Protein AF-A0A971HJF1-F1 (afdb_monomer)

Structure (mmCIF, N/CA/C/O backbone):
data_AF-A0A971HJF1-F1
#
_entry.id   AF-A0A971HJF1-F1
#
loop_
_atom_site.group_PDB
_atom_site.id
_atom_site.type_symbol
_atom_site.label_atom_id
_atom_site.label_alt_id
_atom_site.label_comp_id
_atom_site.label_asym_id
_atom_site.label_entity_id
_atom_site.label_seq_id
_atom_site.pdbx_PDB_ins_code
_atom_site.Cartn_x
_atom_site.Cartn_y
_atom_site.Cartn_z
_atom_site.occupancy
_atom_site.B_iso_or_equiv
_atom_site.auth_seq_id
_atom_site.auth_comp_id
_atom_site.auth_asym_id
_atom_site.auth_atom_id
_atom_site.pdbx_PDB_model_num
ATOM 1 N N . MET A 1 1 ? 10.912 12.683 -16.834 1.00 56.59 1 MET A N 1
ATOM 2 C CA . MET A 1 1 ? 11.715 11.526 -16.380 1.00 56.59 1 MET A CA 1
ATOM 3 C C . MET A 1 1 ? 10.830 10.285 -16.364 1.00 56.59 1 MET A C 1
ATOM 5 O O . MET A 1 1 ? 9.789 10.341 -15.712 1.00 56.59 1 MET A O 1
ATOM 9 N N . PRO A 1 2 ? 11.177 9.216 -17.102 1.00 68.69 2 PRO A N 1
ATOM 10 C CA . PRO A 1 2 ? 10.443 7.954 -17.049 1.00 68.69 2 PRO A CA 1
ATOM 11 C C . PRO A 1 2 ? 10.574 7.349 -15.647 1.00 68.69 2 PRO A C 1
ATOM 13 O O . PRO A 1 2 ? 11.665 7.289 -15.089 1.00 68.69 2 PRO A O 1
ATOM 16 N N . GLY A 1 3 ? 9.455 6.955 -15.053 1.00 70.69 3 GLY A N 1
ATOM 17 C CA . GLY A 1 3 ? 9.396 6.378 -13.713 1.00 70.69 3 GLY A CA 1
ATOM 18 C C . GLY A 1 3 ? 8.043 5.714 -13.512 1.00 70.69 3 GLY A C 1
ATOM 19 O O . GLY A 1 3 ? 7.063 6.133 -14.126 1.00 70.69 3 GLY A O 1
ATOM 20 N N . THR A 1 4 ? 7.997 4.680 -12.680 1.00 81.56 4 THR A N 1
ATOM 21 C CA . THR A 1 4 ? 6.758 3.955 -12.397 1.00 81.56 4 THR A CA 1
ATOM 22 C C . THR A 1 4 ? 5.905 4.785 -11.450 1.00 81.56 4 THR A C 1
ATOM 24 O O . THR A 1 4 ? 6.385 5.222 -10.401 1.00 81.56 4 THR A O 1
ATOM 27 N N . LEU A 1 5 ? 4.644 5.001 -11.812 1.00 86.00 5 LEU A N 1
ATOM 28 C CA . LEU A 1 5 ? 3.662 5.579 -10.909 1.00 86.00 5 LEU A CA 1
ATOM 29 C C . LEU A 1 5 ? 3.006 4.453 -10.115 1.00 86.00 5 LEU A C 1
ATOM 31 O O . LEU A 1 5 ? 2.489 3.493 -10.682 1.00 86.00 5 LEU A O 1
ATOM 35 N N . LEU A 1 6 ? 3.057 4.567 -8.794 1.00 85.69 6 LEU A N 1
ATOM 36 C CA . LEU A 1 6 ? 2.400 3.650 -7.878 1.00 85.69 6 LEU A CA 1
ATOM 37 C C . LEU A 1 6 ? 1.264 4.396 -7.197 1.00 85.69 6 LEU A C 1
ATOM 39 O O . LEU A 1 6 ? 1.484 5.433 -6.570 1.00 85.69 6 LEU A O 1
ATOM 43 N N . ARG A 1 7 ? 0.060 3.852 -7.306 1.00 88.75 7 ARG A N 1
ATOM 44 C CA . ARG A 1 7 ? -1.087 4.267 -6.512 1.00 88.75 7 ARG A CA 1
ATOM 45 C C . ARG A 1 7 ? -1.209 3.310 -5.339 1.00 88.75 7 ARG A C 1
ATOM 47 O O . ARG A 1 7 ? -1.450 2.124 -5.529 1.00 88.75 7 ARG A O 1
ATOM 54 N N . ILE A 1 8 ? -1.009 3.831 -4.139 1.00 88.81 8 ILE A N 1
ATOM 55 C CA . ILE A 1 8 ? -1.046 3.088 -2.885 1.00 88.81 8 ILE A CA 1
ATOM 56 C C . ILE A 1 8 ? -2.278 3.547 -2.114 1.00 88.81 8 ILE A C 1
ATOM 58 O O . ILE A 1 8 ? -2.430 4.736 -1.843 1.00 88.81 8 ILE A O 1
ATOM 62 N N . PHE A 1 9 ? -3.143 2.618 -1.742 1.00 91.19 9 PHE A N 1
ATOM 63 C CA . PHE A 1 9 ? -4.243 2.866 -0.822 1.00 91.19 9 PHE A CA 1
ATOM 64 C C . PHE A 1 9 ? -3.918 2.235 0.525 1.00 91.19 9 PHE A C 1
ATOM 66 O O . PHE A 1 9 ? -3.536 1.068 0.582 1.00 91.19 9 PHE A O 1
ATOM 73 N N . ILE A 1 10 ? -4.081 3.003 1.595 1.00 90.75 10 ILE A N 1
ATOM 74 C CA . ILE A 1 10 ? -3.887 2.557 2.973 1.00 90.75 10 ILE A CA 1
ATOM 75 C C . ILE A 1 10 ? -5.222 2.776 3.696 1.00 90.75 10 ILE A C 1
ATOM 77 O O . ILE A 1 10 ? -5.743 3.896 3.649 1.00 90.75 10 ILE A O 1
ATOM 81 N N . PRO A 1 11 ? -5.799 1.743 4.333 1.00 90.50 11 PRO A N 1
ATOM 82 C CA . PRO A 1 11 ? -7.066 1.876 5.038 1.00 90.50 11 PRO A CA 1
ATOM 83 C C . PRO A 1 11 ? -6.917 2.692 6.330 1.00 90.50 11 PRO A C 1
ATOM 85 O O . PRO A 1 11 ? -5.815 2.908 6.836 1.00 90.50 11 PRO A O 1
ATOM 88 N N . ALA A 1 12 ? -8.048 3.139 6.874 1.00 91.81 12 ALA A N 1
ATOM 89 C CA . ALA A 1 12 ? -8.087 3.831 8.157 1.00 91.81 12 ALA A CA 1
ATOM 90 C C . ALA A 1 12 ? -7.570 2.937 9.297 1.00 91.81 12 ALA A C 1
ATOM 92 O O . ALA A 1 12 ? -7.887 1.750 9.360 1.00 91.81 12 ALA A O 1
ATOM 93 N N . GLY A 1 13 ? -6.781 3.518 10.198 1.00 88.50 13 GLY A N 1
ATOM 94 C CA . GLY A 1 13 ? -6.164 2.830 11.332 1.00 88.50 13 GLY A CA 1
ATOM 95 C C . GLY A 1 13 ? -4.917 2.010 10.990 1.00 88.50 13 GLY A C 1
ATOM 96 O O . GLY A 1 13 ? -4.348 1.399 11.892 1.00 88.50 13 GLY A O 1
ATOM 97 N N . ALA A 1 14 ? -4.465 1.992 9.731 1.00 88.06 14 ALA A N 1
ATOM 98 C CA . ALA A 1 14 ? -3.260 1.264 9.349 1.00 88.06 14 ALA A CA 1
ATOM 99 C C . ALA A 1 14 ? -1.996 2.119 9.495 1.00 88.06 14 ALA A C 1
ATOM 101 O O . ALA A 1 14 ? -1.968 3.307 9.158 1.00 88.06 14 ALA A O 1
ATOM 102 N N . VAL A 1 15 ? -0.931 1.468 9.958 1.00 87.56 15 VAL A N 1
ATOM 103 C CA . VAL A 1 15 ? 0.430 2.001 9.972 1.00 87.56 15 VAL A CA 1
ATOM 104 C C . VAL A 1 15 ? 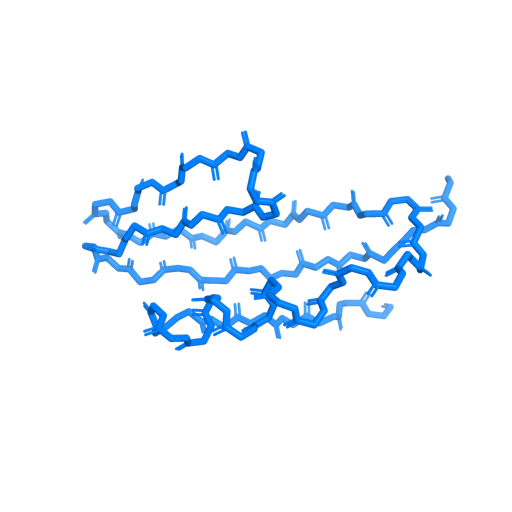1.280 1.106 9.085 1.00 87.56 15 VAL A C 1
ATOM 106 O O . VAL A 1 15 ? 1.334 -0.105 9.299 1.00 87.56 15 VAL A O 1
ATOM 109 N N . ILE A 1 16 ? 1.920 1.689 8.074 1.00 84.94 16 ILE A N 1
ATOM 110 C CA . ILE A 1 16 ? 2.821 0.962 7.179 1.00 84.94 16 ILE A CA 1
ATOM 111 C C . ILE A 1 16 ? 4.217 1.548 7.230 1.00 84.94 16 ILE A C 1
ATOM 113 O O . ILE A 1 16 ? 4.397 2.761 7.323 1.00 84.94 16 ILE A O 1
ATOM 117 N N . ASN A 1 17 ? 5.209 0.680 7.088 1.00 82.06 17 ASN A N 1
ATOM 118 C CA . ASN A 1 17 ? 6.574 1.107 6.863 1.00 82.06 17 ASN A CA 1
ATOM 119 C C . ASN A 1 17 ? 6.871 1.054 5.359 1.00 82.06 17 ASN A C 1
ATOM 121 O O . ASN A 1 17 ? 6.864 -0.009 4.742 1.00 82.06 17 ASN A O 1
ATOM 125 N N . LEU A 1 18 ? 7.086 2.217 4.755 1.00 76.69 18 LEU A N 1
ATOM 126 C CA . LEU A 1 18 ? 7.363 2.371 3.339 1.00 76.69 18 LEU A CA 1
ATOM 127 C C . LEU A 1 18 ? 8.877 2.267 3.107 1.00 76.69 18 LEU A C 1
ATOM 129 O O . LEU A 1 18 ? 9.632 3.197 3.399 1.00 76.69 18 LEU A O 1
ATOM 133 N N . LEU A 1 19 ? 9.317 1.129 2.556 1.00 74.25 19 LEU A N 1
ATOM 134 C CA . LEU A 1 19 ? 10.711 0.867 2.159 1.00 74.25 19 LEU A CA 1
ATOM 135 C C . LEU A 1 19 ? 11.738 0.985 3.300 1.00 74.25 19 LEU A C 1
ATOM 137 O O . LEU A 1 19 ? 12.915 1.215 3.033 1.00 74.25 19 LEU A O 1
ATOM 141 N N . ASN A 1 20 ? 11.316 0.831 4.559 1.00 74.06 20 ASN A N 1
ATOM 142 C CA . ASN A 1 20 ? 12.158 1.074 5.736 1.00 74.06 20 ASN A CA 1
ATOM 143 C C . ASN A 1 20 ? 12.727 2.507 5.810 1.00 74.06 20 ASN A C 1
ATOM 145 O O . ASN A 1 20 ? 13.742 2.738 6.463 1.00 74.06 20 ASN A O 1
ATOM 149 N N . LEU A 1 21 ? 12.096 3.454 5.108 1.00 76.56 21 LEU A N 1
ATOM 150 C CA . LEU A 1 21 ? 12.489 4.864 5.058 1.00 76.56 21 LEU A CA 1
ATOM 151 C C . LEU A 1 21 ? 11.496 5.748 5.810 1.00 76.56 21 LEU A C 1
ATOM 153 O O . LEU A 1 21 ? 11.903 6.687 6.487 1.00 76.56 21 LEU A O 1
ATOM 157 N N . PHE A 1 22 ? 10.201 5.451 5.683 1.00 80.88 22 PHE A N 1
ATOM 158 C CA . PHE A 1 22 ? 9.131 6.255 6.265 1.00 80.88 22 PHE A CA 1
ATOM 159 C C . PHE A 1 22 ? 8.090 5.373 6.935 1.00 80.88 22 PHE A C 1
ATOM 161 O O . PHE A 1 22 ? 7.648 4.385 6.357 1.00 80.88 22 PHE A O 1
ATOM 168 N N . GLU A 1 23 ? 7.636 5.779 8.114 1.00 86.75 23 GLU A N 1
ATOM 169 C CA . GLU A 1 23 ? 6.433 5.231 8.729 1.00 86.75 23 GLU A CA 1
ATOM 170 C C . GLU A 1 23 ? 5.243 6.131 8.387 1.00 86.75 23 GLU A C 1
ATOM 172 O O . GLU A 1 23 ? 5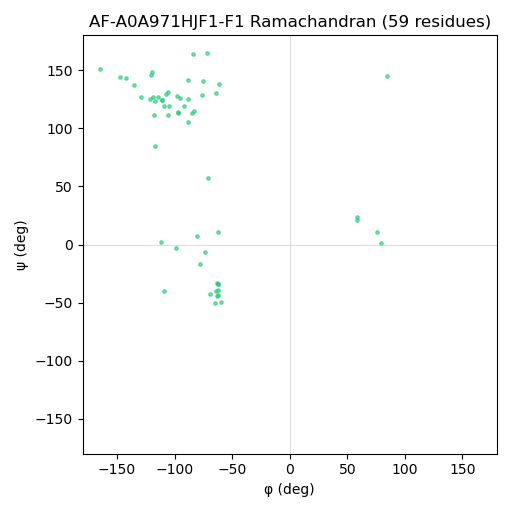.287 7.346 8.583 1.00 86.75 23 GLU A O 1
ATOM 177 N N . ILE A 1 24 ? 4.190 5.537 7.832 1.00 85.38 24 ILE A N 1
ATOM 178 C CA . ILE A 1 24 ? 2.982 6.242 7.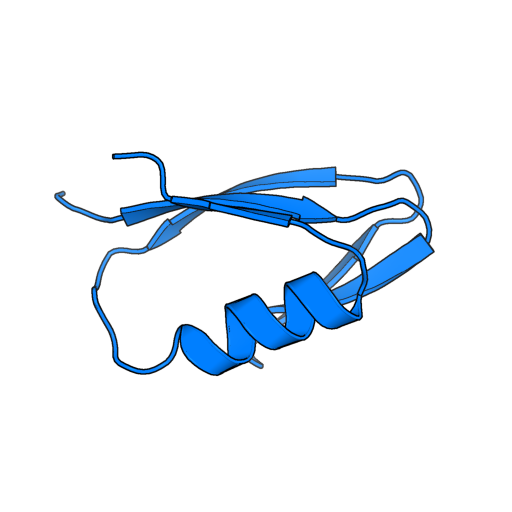414 1.00 85.38 24 ILE A CA 1
ATOM 179 C C . ILE A 1 24 ? 1.820 5.697 8.230 1.00 85.38 24 ILE A C 1
ATOM 181 O O . ILE A 1 24 ? 1.408 4.554 8.041 1.00 85.38 24 ILE A O 1
ATOM 185 N N . SER A 1 25 ? 1.279 6.538 9.108 1.00 89.12 25 SER A N 1
ATOM 186 C CA . SER A 1 25 ? 0.051 6.266 9.850 1.00 89.12 25 SER A CA 1
ATOM 187 C C . SER A 1 25 ? -1.132 6.940 9.163 1.00 89.12 25 SER A C 1
ATOM 189 O O . SER A 1 25 ? -1.088 8.137 8.867 1.00 89.12 25 SER A O 1
ATOM 191 N N . SER A 1 26 ? -2.185 6.171 8.888 1.00 88.94 26 SER A N 1
ATOM 192 C CA . SER A 1 26 ? -3.385 6.655 8.213 1.00 88.94 26 SER A CA 1
ATOM 193 C C . SER A 1 26 ? -4.615 6.551 9.118 1.00 88.94 26 SER A C 1
ATOM 195 O O . SER A 1 26 ? -5.367 5.584 9.028 1.00 88.94 26 SER A O 1
ATOM 197 N N . PRO A 1 27 ? -4.876 7.534 9.995 1.00 89.06 27 PRO A N 1
ATOM 198 C CA . PRO A 1 27 ? -6.009 7.467 10.919 1.00 89.06 27 PRO A CA 1
ATOM 199 C C . PRO A 1 27 ? -7.371 7.435 10.205 1.00 89.06 27 PRO A C 1
ATOM 201 O O . PRO A 1 27 ? -8.280 6.760 10.672 1.00 89.06 27 PRO A O 1
ATOM 204 N N . SER A 1 28 ? -7.509 8.107 9.056 1.00 92.88 28 SER A N 1
ATOM 205 C CA . SER A 1 28 ? -8.759 8.200 8.279 1.00 92.88 28 SER A CA 1
ATOM 206 C C . SER A 1 28 ? -8.732 7.467 6.931 1.00 92.88 28 SER A C 1
ATOM 208 O O . SER A 1 28 ? -9.698 7.547 6.176 1.00 92.88 28 SER A O 1
ATOM 210 N N . GLY A 1 29 ? -7.638 6.780 6.600 1.00 88.94 29 GLY A N 1
ATOM 211 C CA . GLY A 1 29 ? -7.384 6.257 5.258 1.00 88.94 29 GLY A CA 1
ATOM 212 C C . GLY A 1 29 ? -6.752 7.313 4.344 1.00 88.94 29 GLY A C 1
ATOM 213 O O . GLY A 1 29 ? -7.030 8.510 4.458 1.00 88.94 29 GLY A O 1
ATOM 214 N N . ILE A 1 30 ? -5.858 6.882 3.451 1.00 90.56 30 ILE A N 1
ATOM 215 C CA . ILE A 1 30 ? -5.154 7.764 2.510 1.00 90.56 30 ILE A CA 1
ATOM 216 C C . ILE A 1 30 ? -4.872 7.045 1.191 1.00 90.56 30 ILE A C 1
ATOM 218 O O . ILE A 1 30 ? -4.567 5.853 1.154 1.00 90.56 30 ILE A O 1
ATOM 222 N N . CYS A 1 31 ? -4.947 7.798 0.095 1.00 89.62 31 CYS A N 1
ATOM 223 C CA . CYS A 1 31 ? -4.460 7.373 -1.209 1.00 89.62 31 CYS A CA 1
ATOM 224 C C . CYS A 1 31 ? -3.208 8.182 -1.555 1.00 89.62 31 CYS A C 1
ATOM 226 O O . CYS A 1 31 ? -3.264 9.406 -1.665 1.00 89.62 31 CYS A O 1
ATOM 228 N N . LEU A 1 32 ? -2.085 7.497 -1.738 1.00 86.50 32 LEU A N 1
ATOM 229 C CA . LEU A 1 32 ? -0.803 8.085 -2.102 1.00 86.50 32 LEU A CA 1
ATOM 230 C C . LEU A 1 32 ? -0.488 7.745 -3.555 1.00 86.50 32 LEU A C 1
ATOM 232 O O . LEU A 1 32 ? -0.522 6.581 -3.949 1.00 86.50 32 LEU A O 1
ATOM 236 N N . ILE A 1 33 ? -0.146 8.756 -4.351 1.00 88.38 33 ILE A N 1
ATOM 237 C CA . ILE A 1 33 ? 0.434 8.549 -5.679 1.00 88.38 33 ILE A CA 1
ATOM 238 C C . ILE A 1 33 ? 1.916 8.877 -5.580 1.00 88.38 33 ILE A C 1
ATOM 240 O O . ILE A 1 33 ? 2.299 10.030 -5.391 1.00 88.38 33 ILE A O 1
ATOM 244 N N . VAL A 1 34 ? 2.751 7.850 -5.697 1.00 83.44 34 VAL A N 1
ATOM 245 C CA . VAL A 1 34 ? 4.202 7.965 -5.556 1.00 83.44 34 VAL A CA 1
ATOM 246 C C . VAL A 1 34 ? 4.850 7.658 -6.896 1.00 83.44 34 VAL A C 1
ATOM 248 O O . VAL A 1 34 ? 4.607 6.615 -7.503 1.00 83.44 34 VAL A O 1
ATOM 251 N N . ARG A 1 35 ? 5.699 8.572 -7.370 1.00 82.38 35 ARG A N 1
ATOM 252 C CA . ARG A 1 35 ? 6.528 8.343 -8.553 1.00 82.38 35 ARG A CA 1
ATOM 253 C C . ARG A 1 35 ? 7.865 7.772 -8.118 1.00 82.38 35 ARG A C 1
ATOM 255 O O . ARG A 1 35 ? 8.623 8.438 -7.420 1.00 82.38 35 ARG A O 1
ATOM 262 N N . VAL A 1 36 ? 8.174 6.571 -8.587 1.00 78.19 36 VAL A N 1
ATOM 263 C CA . VAL A 1 36 ? 9.447 5.916 -8.299 1.00 78.19 36 VAL A CA 1
ATOM 264 C C . VAL A 1 36 ? 10.340 5.975 -9.545 1.00 78.19 36 VAL A C 1
ATOM 266 O O . VAL A 1 36 ? 9.966 5.438 -10.591 1.00 78.19 36 VAL A O 1
ATOM 269 N N . PRO A 1 37 ? 11.521 6.615 -9.472 1.00 67.06 37 PRO A N 1
ATOM 270 C CA . PRO A 1 37 ? 12.375 6.849 -10.638 1.00 67.06 37 PRO A CA 1
ATOM 271 C C . PRO A 1 37 ? 13.114 5.601 -11.163 1.00 67.06 37 PRO A C 1
ATOM 273 O O . PRO A 1 37 ? 13.743 5.681 -12.213 1.00 67.06 37 PRO A O 1
ATOM 276 N N . GLN A 1 38 ? 13.051 4.441 -10.491 1.00 65.19 38 GLN A N 1
ATOM 277 C CA . GLN A 1 38 ? 13.762 3.222 -10.912 1.00 65.19 38 GLN A CA 1
ATOM 278 C C . GLN A 1 38 ? 12.979 1.912 -10.693 1.00 65.19 38 GLN A C 1
ATOM 280 O O . GLN A 1 38 ? 12.373 1.683 -9.642 1.00 65.19 38 GLN A O 1
ATOM 285 N N . LYS A 1 39 ? 13.134 0.971 -11.642 1.00 57.72 39 LYS A N 1
ATOM 286 C CA . LYS A 1 39 ? 12.861 -0.476 -11.483 1.00 57.72 39 LYS A CA 1
ATOM 287 C C . LYS A 1 39 ? 13.920 -1.131 -10.566 1.00 57.72 39 LYS A C 1
ATOM 289 O O . LYS A 1 39 ? 14.652 -2.022 -10.980 1.00 57.72 39 LYS A O 1
ATOM 294 N N . GLY A 1 40 ? 14.073 -0.648 -9.335 1.00 52.22 40 GLY A N 1
ATOM 295 C CA . GLY A 1 40 ? 14.981 -1.243 -8.347 1.0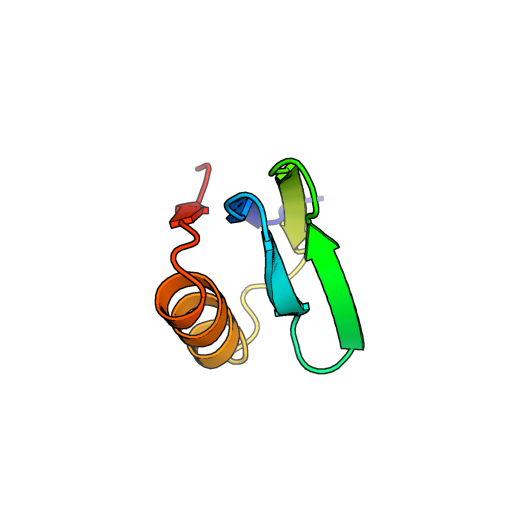0 52.22 40 GLY A CA 1
ATOM 296 C C . GLY A 1 40 ? 14.401 -2.537 -7.768 1.00 52.22 40 GLY A C 1
ATOM 297 O O . GLY A 1 40 ? 13.207 -2.614 -7.497 1.00 52.22 40 GLY A O 1
ATOM 298 N N . LYS A 1 41 ? 15.234 -3.559 -7.541 1.00 53.47 41 LYS A N 1
ATOM 299 C CA . LYS A 1 41 ? 14.862 -4.899 -7.028 1.00 53.47 41 LYS A CA 1
ATOM 300 C C . LYS A 1 41 ? 14.250 -4.919 -5.600 1.00 53.47 41 LYS A C 1
ATOM 302 O O . LYS A 1 41 ? 14.096 -5.994 -5.033 1.00 53.47 41 LYS A O 1
ATOM 307 N N . GLY A 1 42 ? 13.895 -3.765 -5.026 1.00 56.72 42 GLY A N 1
ATOM 308 C CA . GLY A 1 42 ? 13.430 -3.596 -3.641 1.00 56.72 42 GLY A CA 1
ATOM 309 C C . GLY A 1 42 ? 11.912 -3.511 -3.441 1.00 56.72 42 GLY A C 1
ATOM 310 O O . GLY A 1 42 ? 11.459 -3.450 -2.305 1.00 56.72 42 GLY A O 1
ATOM 311 N N . HIS A 1 43 ? 11.104 -3.532 -4.507 1.00 62.34 43 HIS A N 1
ATOM 312 C CA . HIS A 1 43 ? 9.656 -3.283 -4.379 1.00 62.34 43 HIS A C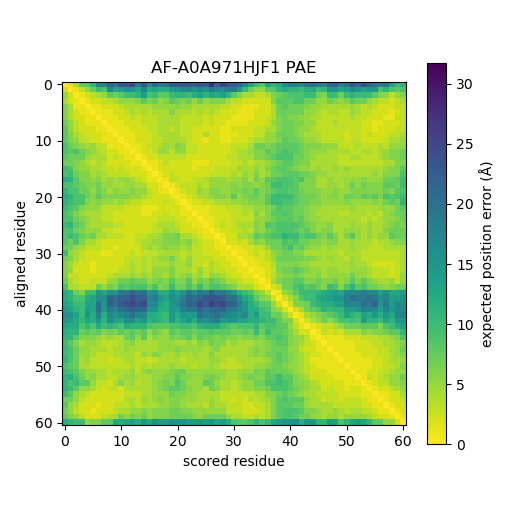A 1
ATOM 313 C C . HIS A 1 43 ? 8.843 -4.470 -3.851 1.00 62.34 43 HIS A C 1
ATOM 315 O O . HIS A 1 43 ? 7.717 -4.273 -3.413 1.00 62.34 43 HIS A O 1
ATOM 321 N N . LYS A 1 44 ? 9.379 -5.701 -3.869 1.00 64.94 44 LYS A N 1
ATOM 322 C CA . LYS A 1 44 ? 8.626 -6.888 -3.413 1.00 64.94 44 LYS A CA 1
ATOM 323 C C . LYS A 1 44 ? 8.196 -6.763 -1.948 1.00 64.94 44 LYS A C 1
ATOM 325 O O . LYS A 1 44 ? 7.011 -6.873 -1.666 1.00 64.94 44 LYS A O 1
ATOM 330 N N . GLY A 1 45 ? 9.133 -6.417 -1.061 1.00 72.12 45 GLY A N 1
ATOM 331 C CA . GLY A 1 45 ? 8.832 -6.231 0.362 1.00 72.12 45 GLY A CA 1
ATOM 332 C C . GLY A 1 45 ? 7.831 -5.104 0.617 1.00 72.12 45 GLY A C 1
ATOM 333 O O . GLY A 1 45 ? 6.978 -5.231 1.486 1.00 72.12 45 GLY A O 1
ATOM 334 N N . LEU A 1 46 ? 7.870 -4.047 -0.201 1.00 75.19 46 LEU A N 1
ATOM 335 C CA . LEU A 1 46 ? 6.933 -2.931 -0.111 1.00 75.19 46 LEU A CA 1
ATOM 336 C C . LEU A 1 46 ? 5.494 -3.356 -0.418 1.00 75.19 46 LEU A C 1
ATOM 338 O O . LEU A 1 46 ? 4.579 -3.045 0.342 1.00 75.19 46 LEU A O 1
ATOM 342 N N . PHE A 1 47 ? 5.288 -4.057 -1.536 1.00 79.50 47 PHE A N 1
ATOM 343 C CA . PHE A 1 47 ? 3.956 -4.525 -1.918 1.00 79.50 47 PHE A CA 1
ATOM 344 C C . PHE A 1 47 ? 3.390 -5.490 -0.876 1.00 79.50 47 PHE A C 1
ATOM 346 O O . PHE A 1 47 ? 2.202 -5.416 -0.568 1.00 79.50 47 PHE A O 1
ATOM 353 N N . ASP A 1 48 ? 4.235 -6.358 -0.318 1.00 82.62 48 ASP A N 1
ATOM 354 C CA . ASP A 1 48 ? 3.822 -7.322 0.698 1.00 82.62 48 ASP A CA 1
ATOM 355 C C . ASP A 1 48 ? 3.461 -6.634 2.021 1.00 82.62 48 ASP A C 1
ATOM 357 O O . ASP A 1 48 ? 2.414 -6.939 2.585 1.00 82.62 48 ASP A O 1
ATOM 361 N N . GLN A 1 49 ? 4.242 -5.647 2.475 1.00 78.12 49 GLN A N 1
ATOM 362 C CA . GLN A 1 49 ? 3.923 -4.858 3.674 1.00 78.12 49 GLN A CA 1
ATOM 363 C C . GLN A 1 49 ? 2.623 -4.066 3.519 1.00 78.12 49 GLN A C 1
ATOM 365 O O . GLN A 1 49 ? 1.788 -4.062 4.423 1.00 78.12 49 GLN A O 1
ATOM 370 N N . ILE A 1 50 ? 2.419 -3.432 2.360 1.00 81.62 50 ILE A N 1
ATOM 371 C CA . ILE A 1 50 ? 1.183 -2.693 2.090 1.00 81.62 50 ILE A CA 1
ATOM 372 C C . ILE A 1 50 ? -0.016 -3.647 2.101 1.00 81.62 50 ILE A C 1
ATOM 374 O O . ILE A 1 50 ? -1.022 -3.345 2.738 1.00 81.62 50 ILE A O 1
ATOM 378 N N . ARG A 1 51 ? 0.100 -4.821 1.466 1.00 83.75 51 ARG A N 1
ATOM 379 C CA . ARG A 1 51 ? -0.959 -5.843 1.474 1.00 83.75 51 ARG A CA 1
ATOM 380 C C . ARG A 1 51 ? -1.226 -6.408 2.868 1.00 83.75 51 ARG A C 1
ATOM 382 O O . ARG A 1 51 ? -2.386 -6.602 3.214 1.00 83.75 51 ARG A O 1
ATOM 389 N N . GLN A 1 52 ? -0.189 -6.646 3.675 1.00 83.19 52 GLN A N 1
ATOM 390 C CA . GLN A 1 52 ? -0.332 -7.113 5.062 1.00 83.19 52 GLN A CA 1
ATOM 391 C C . GLN A 1 52 ? -1.075 -6.103 5.940 1.00 83.19 52 GLN A C 1
ATOM 393 O O . GLN A 1 52 ? -1.849 -6.500 6.804 1.00 83.19 52 GLN A O 1
ATOM 398 N N . ALA A 1 53 ? -0.899 -4.809 5.681 1.00 78.38 53 ALA A N 1
ATOM 399 C CA . ALA A 1 53 ? -1.640 -3.747 6.351 1.00 78.38 53 ALA A CA 1
ATOM 400 C C . ALA A 1 53 ? -3.059 -3.517 5.787 1.00 78.38 53 ALA A C 1
ATOM 402 O O . ALA A 1 53 ? -3.717 -2.543 6.150 1.00 78.38 53 ALA A O 1
ATOM 403 N N . GLY A 1 54 ? -3.530 -4.377 4.876 1.00 81.19 54 GLY A N 1
ATOM 404 C CA . GLY A 1 54 ? -4.837 -4.249 4.224 1.00 81.19 54 GLY A CA 1
ATOM 405 C C . GLY A 1 54 ? -4.895 -3.169 3.139 1.00 81.19 54 GLY A C 1
ATOM 406 O O . GLY A 1 54 ? -5.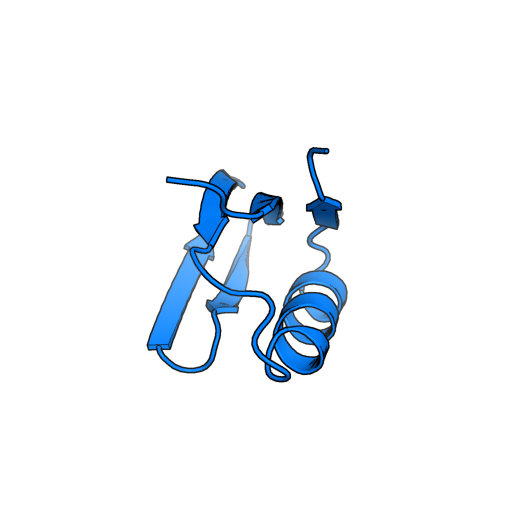976 -2.825 2.666 1.00 81.19 54 GLY A O 1
ATOM 407 N N . GLY A 1 55 ? -3.747 -2.619 2.746 1.00 84.44 55 GLY A N 1
ATOM 408 C CA . GLY A 1 55 ? -3.630 -1.657 1.663 1.00 84.44 55 GLY A CA 1
ATOM 409 C C . GLY A 1 55 ? -3.532 -2.309 0.284 1.00 84.44 55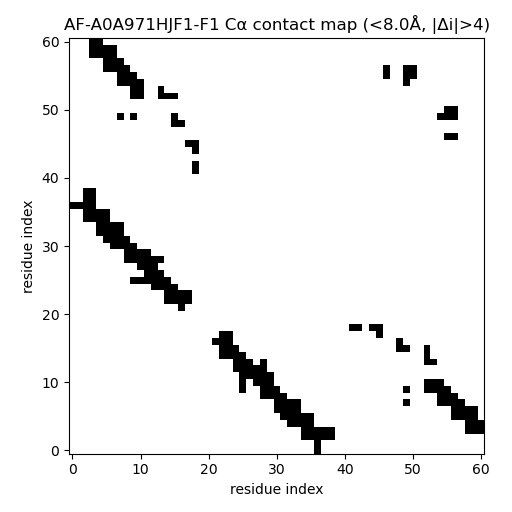 GLY A C 1
ATOM 410 O O . GLY A 1 55 ? -3.231 -3.496 0.136 1.00 84.44 55 GLY A O 1
ATOM 411 N N . THR A 1 56 ? -3.752 -1.514 -0.760 1.00 86.44 56 THR A N 1
ATOM 412 C CA . THR A 1 56 ? -3.613 -1.951 -2.155 1.00 86.44 56 THR A CA 1
ATOM 413 C C . THR A 1 56 ? -2.557 -1.128 -2.870 1.00 86.44 56 THR A C 1
ATOM 415 O O . THR A 1 56 ? -2.338 0.039 -2.551 1.00 86.44 56 THR A O 1
ATOM 418 N N . VAL A 1 57 ? -1.872 -1.745 -3.835 1.00 86.06 57 VAL A N 1
ATOM 419 C CA . VAL A 1 57 ? -0.933 -1.037 -4.706 1.00 8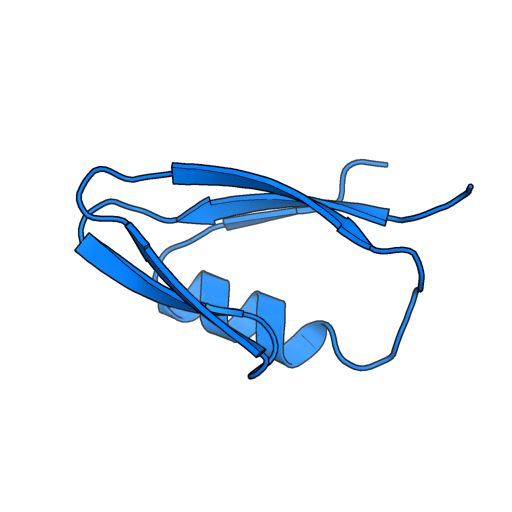6.06 57 VAL A CA 1
ATOM 420 C C . VAL A 1 57 ? -1.238 -1.359 -6.152 1.00 86.06 57 VAL A C 1
ATOM 422 O O . VAL A 1 57 ? -1.290 -2.526 -6.539 1.00 86.06 57 VAL A O 1
ATOM 425 N N . GLU A 1 58 ? -1.402 -0.311 -6.941 1.00 87.25 58 GLU A N 1
ATOM 426 C CA . GLU A 1 58 ? -1.687 -0.358 -8.364 1.00 87.25 58 GLU A CA 1
ATOM 427 C C . GLU A 1 58 ? -0.545 0.334 -9.115 1.00 87.25 58 GLU A C 1
ATOM 429 O O . GLU A 1 58 ? -0.148 1.457 -8.793 1.00 87.25 58 GLU A O 1
ATOM 434 N N . VAL A 1 59 ? 0.024 -0.363 -10.098 1.00 85.38 59 VAL A N 1
ATOM 435 C CA . VAL A 1 59 ? 1.034 0.204 -10.994 1.00 85.38 59 VAL A CA 1
ATOM 436 C C . VAL A 1 59 ? 0.282 0.917 -12.108 1.00 85.38 59 VAL A C 1
ATOM 438 O O . VAL A 1 59 ? -0.391 0.270 -12.906 1.00 85.38 59 VAL A O 1
ATOM 441 N N . LEU A 1 60 ? 0.399 2.240 -12.158 1.00 80.56 60 LEU A N 1
ATOM 442 C CA . LEU A 1 60 ? -0.159 3.041 -13.238 1.00 80.56 60 LEU A CA 1
ATOM 443 C C . LEU A 1 60 ? 0.841 3.011 -14.403 1.00 80.56 60 LEU A C 1
ATOM 445 O O . LEU A 1 60 ? 1.989 3.444 -14.245 1.00 80.56 60 LEU A O 1
ATOM 449 N N . ALA A 1 61 ? 0.416 2.408 -15.516 1.00 65.94 61 ALA A N 1
ATOM 450 C CA . AL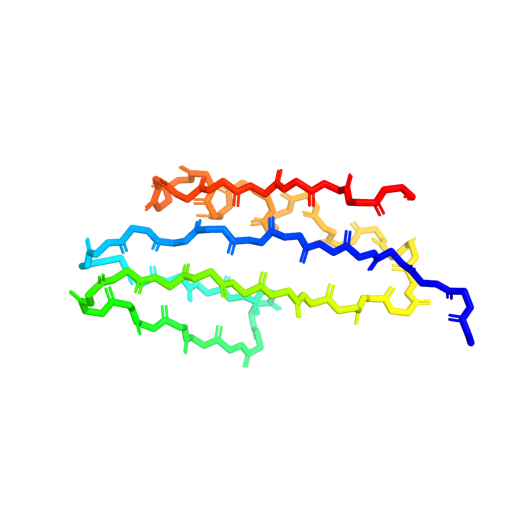A A 1 61 ? 1.187 2.274 -16.753 1.00 65.94 61 ALA A CA 1
ATOM 451 C C . ALA A 1 61 ? 1.180 3.570 -17.575 1.00 65.94 61 ALA A C 1
ATOM 453 O O . ALA A 1 61 ? 0.134 4.257 -17.582 1.00 65.94 61 ALA A O 1
#

Mean predicted aligned error: 5.83 Å

Radius of gyration: 11.27 Å; Cα contacts (8 Å, |Δi|>4): 116; chains: 1; bounding box: 24×19×28 Å

Foldseek 3Di:
DDFKKKWKKAAAQFWFQALVPDIDHHNHIDIDTDTGRDPDPRCPVRQVRSVVNVMHMDTDD

Secondary structure (DSSP, 8-state):
---EEEEEEE-TTEEEEETTTEEEEESS-EEEEEEES---TTHHHHHHHHHHTT-EEEEE-

Solvent-accessible surface area (backbone atoms only — not comparable to full-atom values): 3636 Å² total; per-residue (Å²): 129,82,52,52,35,34,40,36,38,40,40,56,72,30,66,43,64,51,79,86,76,44,78,48,75,23,76,81,39,48,78,46,80,47,77,39,75,65,97,57,97,67,55,65,64,38,56,50,47,38,46,74,50,67,18,49,79,44,78,56,128

Sequence (61 aa):
MPGTLLRIFIPAGAVINLLNLFEISSPSGICLIVRVPQKGKGHKGLFDQIRQAGGTVEVLA

Nearest PDB structures (foldseek):
  8cmo-assembly1_D  TM=5.915E-01  e=1.705E+00  Coelastrella
  7kux-assembly1_D  TM=4.745E-01  e=9.398E-01  Physcomitrium patens
  8wgh-assembly1_D  TM=4.966E-01  e=2.437E+00  Fittonia albivenis
  7yca-assembly1_D  TM=4.747E-01  e=3.698E+00  Ostreococcus tauri
  5wpq-assembly1_A  TM=3.095E-01  e=3.283E+00  Mus musculus

pLDDT: mean 79.94, std 10.43, range [52.22, 92.88]